Protein AF-A0AAV0CPU1-F1 (afdb_monomer_lite)

Organism: NCBI:txid186058

Radius of gyration: 15.9 Å; chains: 1; bounding box: 24×38×54 Å

Foldseek 3Di:
DDPVLVVVLVVCQVCQQPDAEEEDEQVNPPVPPPPPPVSLVSRAQNARHAYYEYHQQDPVDPSSVVSVVSSVVSHPNHNYYHYHHDDPPPPPPDDDD

Sequence (97 aa):
MDAHFVAEWKWFELHFPVIKTLCFGASTFVYNIDAPINMQERLPIATNLQVIELHTFRFTDVNCVNFVIQLLRKCPKLRELEIFIRKHQSHLHGEAD

Secondary structure (DSSP, 8-state):
--HHHHHHHHHHHHHTTT-SEEEEETHHHHT-TTS-THHHHHPPP-SS--EEEEES--TTSHHHHHHHHHHHHT-TT--EEEEE-------------

pLDDT: mean 75.35, std 15.54, range [43.69, 95.81]

Structure (mmCIF, N/CA/C/O backbone):
data_AF-A0AAV0CPU1-F1
#
_entry.id   AF-A0AAV0CPU1-F1
#
loop_
_atom_site.group_PDB
_atom_site.id
_atom_site.type_symbol
_atom_site.label_atom_id
_atom_site.label_alt_id
_atom_site.label_comp_id
_atom_site.label_asym_id
_atom_site.label_entity_id
_atom_site.label_seq_id
_atom_site.pdbx_PDB_ins_code
_atom_site.Cartn_x
_atom_site.Cartn_y
_atom_site.Cartn_z
_atom_site.occupancy
_atom_site.B_iso_or_equiv
_atom_site.auth_seq_id
_atom_site.auth_comp_id
_atom_site.auth_asym_id
_atom_site.auth_atom_id
_atom_site.pdbx_PDB_model_num
ATOM 1 N N . MET A 1 1 ? 4.471 16.646 -15.557 1.00 57.19 1 MET A N 1
ATOM 2 C CA . MET A 1 1 ? 3.624 15.671 -14.842 1.00 57.19 1 MET A CA 1
ATOM 3 C C . MET A 1 1 ? 2.197 15.886 -15.320 1.00 57.19 1 MET A C 1
ATOM 5 O O . MET A 1 1 ? 1.763 17.031 -15.319 1.00 57.19 1 MET A O 1
ATOM 9 N N . ASP A 1 2 ? 1.540 14.843 -15.827 1.00 69.94 2 ASP A N 1
ATOM 10 C CA . ASP A 1 2 ? 0.177 14.905 -16.379 1.00 69.94 2 ASP A CA 1
ATOM 11 C C . ASP A 1 2 ? -0.824 15.414 -15.319 1.00 69.94 2 ASP A C 1
ATOM 13 O O . ASP A 1 2 ? -0.744 15.026 -14.151 1.00 69.94 2 ASP A O 1
ATOM 17 N N . ALA A 1 3 ? -1.748 16.297 -15.704 1.00 67.69 3 ALA A N 1
ATOM 18 C CA . ALA A 1 3 ? -2.777 16.826 -14.810 1.00 67.69 3 ALA A CA 1
ATOM 19 C C . ALA A 1 3 ? -3.696 15.720 -14.260 1.00 67.69 3 ALA A C 1
ATOM 21 O O . ALA A 1 3 ? -4.121 15.805 -13.105 1.00 67.69 3 ALA A O 1
ATOM 22 N N . HIS A 1 4 ? -3.946 14.670 -15.050 1.00 68.12 4 HIS A N 1
ATOM 23 C CA . HIS A 1 4 ? -4.718 13.501 -14.630 1.00 68.12 4 HIS A CA 1
ATOM 24 C C . HIS A 1 4 ? -4.031 12.779 -13.466 1.00 68.12 4 HIS A C 1
ATOM 26 O O . HIS A 1 4 ? -4.628 12.563 -12.414 1.00 68.12 4 HIS A O 1
ATOM 32 N N . PHE A 1 5 ? -2.727 12.536 -13.605 1.00 69.00 5 PHE A N 1
ATOM 33 C CA . PHE A 1 5 ? -1.914 11.877 -12.586 1.00 69.00 5 PHE A CA 1
ATOM 34 C C . PHE A 1 5 ? -1.879 12.662 -11.266 1.00 69.00 5 PHE A C 1
ATOM 36 O O . PHE A 1 5 ? -1.979 12.089 -10.183 1.00 69.00 5 PHE A O 1
ATOM 43 N N . VAL A 1 6 ? -1.769 13.994 -11.333 1.00 72.88 6 VAL A N 1
ATOM 44 C CA . VAL A 1 6 ? -1.783 14.845 -10.130 1.00 72.88 6 VAL A CA 1
ATOM 45 C C . VAL A 1 6 ? -3.135 14.775 -9.413 1.00 72.88 6 VAL A C 1
ATOM 47 O O . VAL A 1 6 ? -3.170 14.788 -8.180 1.00 72.88 6 VAL A O 1
ATOM 50 N N . ALA A 1 7 ? -4.240 14.713 -10.158 1.00 76.62 7 ALA A N 1
ATOM 51 C CA . ALA A 1 7 ? -5.577 14.592 -9.586 1.00 76.62 7 ALA A CA 1
ATOM 52 C C . ALA A 1 7 ? -5.787 13.222 -8.922 1.00 76.62 7 ALA A C 1
ATOM 54 O O . ALA A 1 7 ? -6.230 13.171 -7.774 1.00 76.62 7 ALA A O 1
ATOM 55 N N . GLU A 1 8 ? -5.397 12.137 -9.595 1.00 77.31 8 GLU A N 1
ATOM 56 C CA . GLU A 1 8 ? -5.453 10.774 -9.051 1.00 77.31 8 GLU A CA 1
ATOM 57 C C . GLU A 1 8 ? -4.608 10.636 -7.783 1.00 77.31 8 GLU A C 1
ATOM 59 O O . GLU A 1 8 ? -5.075 10.090 -6.783 1.00 77.31 8 GLU A O 1
ATOM 64 N N . TRP A 1 9 ? -3.394 11.198 -7.779 1.00 77.06 9 TRP A N 1
ATOM 65 C CA . TRP A 1 9 ? -2.523 11.160 -6.606 1.00 77.06 9 TRP A CA 1
ATOM 66 C C . TRP A 1 9 ? -3.109 11.928 -5.418 1.00 77.06 9 TRP A C 1
ATOM 68 O O . TRP A 1 9 ? -3.117 11.422 -4.299 1.00 77.06 9 TRP A O 1
ATOM 78 N N . LYS A 1 10 ? -3.633 13.140 -5.643 1.00 81.56 10 LYS A N 1
ATOM 79 C CA . LYS A 1 10 ? -4.272 13.933 -4.579 1.00 81.56 10 LYS A CA 1
ATOM 80 C C . LYS A 1 10 ? -5.497 13.232 -4.001 1.00 81.56 10 LYS A C 1
ATOM 82 O O . LYS A 1 10 ? -5.698 13.262 -2.789 1.00 81.56 10 LYS A O 1
ATOM 87 N N . TRP A 1 11 ? -6.308 12.617 -4.860 1.00 84.81 11 TRP A N 1
ATOM 88 C CA . TRP A 1 11 ? -7.442 11.812 -4.424 1.00 84.81 11 TRP A CA 1
ATOM 89 C C . TRP A 1 11 ? -6.963 10.640 -3.563 1.00 84.81 11 TRP A C 1
ATOM 91 O O . TRP A 1 11 ? -7.444 10.449 -2.447 1.00 84.81 11 TRP A O 1
ATOM 101 N N . PHE A 1 12 ? -5.950 9.911 -4.032 1.00 82.62 12 PHE A N 1
ATOM 102 C CA . PHE A 1 12 ? -5.376 8.795 -3.292 1.00 82.62 12 PHE A CA 1
ATOM 103 C C . PHE A 1 12 ? -4.842 9.227 -1.920 1.00 82.62 12 PHE A C 1
ATOM 105 O O . PHE A 1 12 ? -5.222 8.634 -0.916 1.00 82.62 12 PHE A O 1
ATOM 112 N N . GLU A 1 13 ? -4.042 10.292 -1.852 1.00 83.69 13 GLU A N 1
ATOM 113 C CA . GLU A 1 13 ? -3.482 10.836 -0.607 1.00 83.69 13 GLU A CA 1
ATOM 114 C C . GLU A 1 13 ? -4.574 11.192 0.416 1.00 83.69 13 GLU A C 1
ATOM 116 O O . GLU A 1 13 ? -4.452 10.853 1.595 1.00 83.69 13 GLU A O 1
ATOM 121 N N . LEU A 1 14 ? -5.672 11.808 -0.038 1.00 86.62 14 LEU A N 1
ATOM 122 C CA . LEU A 1 14 ? -6.806 12.188 0.809 1.00 86.62 14 LEU A CA 1
ATOM 123 C C . LEU A 1 14 ? -7.543 10.970 1.388 1.00 86.62 14 LEU A C 1
ATOM 125 O O . LEU A 1 14 ? -7.976 10.991 2.541 1.00 86.62 14 LEU A O 1
ATOM 129 N N . HIS A 1 15 ? -7.701 9.912 0.592 1.00 87.88 15 HIS A N 1
ATOM 130 C CA . HIS A 1 15 ? -8.483 8.735 0.970 1.00 87.88 15 HIS A CA 1
ATOM 131 C C . HIS A 1 15 ? -7.648 7.613 1.601 1.00 87.88 15 HIS A C 1
ATOM 133 O O . HIS A 1 15 ? -8.201 6.733 2.264 1.00 87.88 15 HIS A O 1
ATOM 139 N N . PHE A 1 16 ? -6.322 7.661 1.477 1.00 86.88 16 PHE A N 1
ATOM 140 C CA . PHE A 1 16 ? -5.408 6.643 1.992 1.00 86.88 16 PHE A CA 1
ATOM 141 C C . PHE A 1 16 ? -5.605 6.295 3.487 1.00 86.88 16 PHE A C 1
ATOM 143 O O . PHE A 1 16 ? -5.591 5.110 3.820 1.00 86.88 16 PHE A O 1
ATOM 150 N N . PRO A 1 17 ? -5.872 7.250 4.407 1.00 86.56 17 PRO A N 1
ATOM 151 C CA . PRO A 1 17 ? -6.098 6.927 5.821 1.00 86.56 17 PRO A CA 1
ATOM 152 C C . PRO A 1 17 ? -7.376 6.129 6.117 1.00 86.56 17 PRO A C 1
ATOM 154 O O . PRO A 1 17 ? -7.473 5.489 7.169 1.00 86.56 17 PRO A O 1
ATOM 157 N N . VAL A 1 18 ? -8.383 6.205 5.240 1.00 88.81 18 VAL A N 1
ATOM 158 C CA . VAL A 1 18 ? -9.734 5.677 5.504 1.00 88.81 18 VAL A CA 1
ATOM 159 C C . VAL A 1 18 ? -10.049 4.394 4.745 1.00 88.81 18 VAL A C 1
ATOM 161 O O . VAL A 1 18 ? -10.968 3.674 5.132 1.00 88.81 18 VAL A O 1
ATOM 164 N N . ILE A 1 19 ? -9.297 4.077 3.691 1.00 90.88 19 ILE A N 1
ATOM 165 C CA . ILE A 1 19 ? -9.503 2.843 2.933 1.00 90.88 19 ILE A CA 1
ATOM 166 C C . ILE A 1 19 ? -9.088 1.607 3.742 1.00 90.88 19 ILE A C 1
ATOM 168 O O . ILE A 1 19 ? -8.117 1.620 4.498 1.00 90.88 19 ILE A O 1
ATOM 172 N N . LYS A 1 20 ? -9.847 0.520 3.567 1.00 93.94 20 LYS A N 1
ATOM 173 C CA . LYS A 1 20 ? -9.597 -0.778 4.216 1.00 93.94 20 LYS A CA 1
ATOM 174 C C . LYS A 1 20 ? -8.829 -1.746 3.314 1.00 93.94 20 LYS A C 1
ATOM 176 O O . LYS A 1 20 ? -7.986 -2.495 3.802 1.00 93.94 20 LYS A O 1
ATOM 181 N N . THR A 1 21 ? -9.105 -1.686 2.016 1.00 92.81 21 THR A N 1
ATOM 182 C CA . THR A 1 21 ? -8.488 -2.520 0.985 1.00 92.81 21 THR A CA 1
ATOM 183 C C . THR A 1 21 ? -7.941 -1.619 -0.107 1.00 92.81 21 THR A C 1
ATOM 185 O O . THR A 1 21 ? -8.608 -0.665 -0.512 1.00 92.81 21 THR A O 1
ATOM 188 N N . LEU A 1 22 ? -6.732 -1.918 -0.567 1.00 89.44 22 LEU A N 1
ATOM 189 C CA . LEU A 1 22 ? -6.043 -1.163 -1.601 1.00 89.44 22 LEU A CA 1
ATOM 190 C C . LEU A 1 22 ? -5.567 -2.101 -2.700 1.00 89.44 22 LEU A C 1
ATOM 192 O O . LEU A 1 22 ? -4.761 -2.990 -2.450 1.00 89.44 22 LEU A O 1
ATOM 196 N N . CYS A 1 23 ? -6.052 -1.869 -3.913 1.00 89.06 23 CYS A N 1
ATOM 197 C CA . CYS A 1 23 ? -5.701 -2.643 -5.093 1.00 89.06 23 CYS A CA 1
ATOM 198 C C . CYS A 1 23 ? -4.805 -1.802 -6.010 1.00 89.06 23 CYS A C 1
ATOM 200 O O . CYS A 1 23 ? -5.196 -0.713 -6.430 1.00 89.06 23 CYS A O 1
ATOM 202 N N . PHE A 1 24 ? -3.604 -2.295 -6.312 1.00 82.12 24 PHE A N 1
ATOM 203 C CA . PHE A 1 24 ? -2.625 -1.623 -7.164 1.00 82.12 24 PHE A CA 1
ATOM 204 C C . PHE A 1 24 ? -2.289 -2.448 -8.397 1.00 82.12 24 PHE A C 1
ATOM 206 O O . PHE A 1 24 ? -1.932 -3.613 -8.275 1.00 82.12 24 PHE A O 1
ATOM 213 N N . GLY A 1 25 ? -2.322 -1.827 -9.576 1.00 75.75 25 GLY A N 1
ATOM 214 C CA . GLY A 1 25 ? -1.823 -2.412 -10.821 1.00 75.75 25 GLY A CA 1
ATOM 215 C C . GLY A 1 25 ? -0.428 -1.894 -11.182 1.00 75.75 25 GLY A C 1
ATOM 216 O O . GLY A 1 25 ? -0.055 -0.781 -10.819 1.00 75.75 25 GLY A O 1
ATOM 217 N N . ALA A 1 26 ? 0.354 -2.650 -11.959 1.00 64.44 26 ALA A N 1
ATOM 218 C CA . ALA A 1 26 ? 1.649 -2.151 -12.437 1.00 64.44 26 ALA A CA 1
ATOM 219 C C . ALA A 1 26 ? 1.534 -0.946 -13.379 1.00 64.44 26 ALA A C 1
ATOM 221 O O . ALA A 1 26 ? 2.412 -0.085 -13.373 1.00 64.44 26 ALA A O 1
ATOM 222 N N . SER A 1 27 ? 0.447 -0.832 -14.150 1.00 64.81 27 SER A N 1
ATOM 223 C CA . SER A 1 27 ? 0.203 0.328 -15.021 1.00 64.81 27 SER A CA 1
ATOM 224 C C . SER A 1 27 ? 0.140 1.644 -14.247 1.00 64.81 27 SER A C 1
ATOM 226 O O . SER A 1 27 ? 0.429 2.689 -14.815 1.00 64.81 27 SER A O 1
ATOM 228 N N . THR A 1 28 ? -0.170 1.603 -12.950 1.00 62.06 28 THR A N 1
ATOM 229 C CA . THR A 1 28 ? -0.232 2.784 -12.084 1.00 62.06 28 THR A CA 1
ATOM 230 C C . THR A 1 28 ? 1.161 3.359 -11.766 1.00 62.06 28 THR A C 1
ATOM 232 O O . THR A 1 28 ? 1.266 4.534 -11.431 1.00 62.06 28 THR A O 1
ATOM 235 N N . PHE A 1 29 ? 2.237 2.570 -11.922 1.00 56.28 29 PHE A N 1
ATOM 236 C CA . PHE A 1 29 ? 3.625 2.969 -11.611 1.00 56.28 29 PHE A CA 1
ATOM 237 C C . PHE A 1 29 ? 4.526 3.124 -12.838 1.00 56.28 29 PHE A C 1
ATOM 239 O O . PHE A 1 29 ? 5.481 3.899 -12.810 1.00 56.28 29 PHE A O 1
ATOM 246 N N . VAL A 1 30 ? 4.221 2.420 -13.933 1.00 51.84 30 VAL A N 1
ATOM 247 C CA . VAL A 1 30 ? 5.049 2.422 -15.155 1.00 51.84 30 VAL A CA 1
ATOM 248 C C . VAL A 1 30 ? 5.164 3.818 -15.789 1.00 51.84 30 VAL A C 1
ATOM 250 O O . VAL A 1 30 ? 6.137 4.082 -16.488 1.00 51.84 30 VAL A O 1
ATOM 253 N N . TYR A 1 31 ? 4.239 4.740 -15.506 1.00 50.47 31 TYR A N 1
ATOM 254 C CA . TYR A 1 31 ? 4.238 6.077 -16.110 1.00 50.47 31 TYR A CA 1
ATOM 255 C C . TYR A 1 31 ? 5.106 7.131 -15.420 1.00 50.47 31 TYR A C 1
ATOM 257 O O . TYR A 1 31 ? 5.190 8.244 -15.930 1.00 50.47 31 TYR A O 1
ATOM 265 N N . ASN A 1 32 ? 5.770 6.833 -14.301 1.00 53.16 32 ASN A N 1
ATOM 266 C CA . ASN A 1 32 ? 6.654 7.814 -13.673 1.00 53.16 32 ASN A CA 1
ATOM 267 C C . ASN A 1 32 ? 7.739 7.142 -12.820 1.00 53.16 32 ASN A C 1
ATOM 269 O O . ASN A 1 32 ? 7.726 7.205 -11.593 1.00 53.16 32 ASN A O 1
ATOM 273 N N . ILE A 1 33 ? 8.733 6.564 -13.492 1.00 47.41 33 ILE A N 1
ATOM 274 C CA . ILE A 1 33 ? 10.037 6.239 -12.884 1.00 47.41 33 ILE A CA 1
ATOM 275 C C . ILE A 1 33 ? 10.714 7.509 -12.313 1.00 47.41 33 ILE A C 1
ATOM 277 O O . ILE A 1 33 ? 11.513 7.408 -11.387 1.00 47.41 33 ILE A O 1
ATOM 281 N N . ASP A 1 34 ? 10.297 8.693 -12.783 1.00 48.59 34 ASP A N 1
ATOM 282 C CA . ASP A 1 34 ? 10.703 10.012 -12.285 1.00 48.59 34 ASP A CA 1
ATOM 283 C C . ASP A 1 34 ? 9.656 10.695 -11.378 1.00 48.59 34 ASP A C 1
ATOM 285 O O . ASP A 1 34 ? 9.826 11.866 -11.020 1.00 48.59 34 ASP A O 1
ATOM 289 N N . ALA A 1 35 ? 8.558 10.021 -10.985 1.00 53.69 35 ALA A N 1
ATOM 290 C CA . ALA A 1 35 ? 7.710 10.570 -9.922 1.00 53.69 35 ALA A CA 1
ATOM 291 C C . ALA A 1 35 ? 8.598 10.673 -8.688 1.00 53.69 35 ALA A C 1
ATOM 293 O O . ALA A 1 35 ? 9.200 9.674 -8.284 1.00 53.69 35 ALA A O 1
ATOM 294 N N . PRO A 1 36 ? 8.728 11.876 -8.111 1.00 48.91 36 PRO A N 1
ATOM 295 C CA . PRO A 1 36 ? 9.772 12.123 -7.150 1.00 48.91 36 PRO A CA 1
ATOM 296 C C . PRO A 1 36 ? 9.568 11.161 -5.990 1.00 48.91 36 PRO A C 1
ATOM 298 O O . PRO A 1 36 ? 8.449 10.995 -5.504 1.00 48.91 36 PRO A O 1
ATOM 301 N N . ILE A 1 37 ? 10.664 10.558 -5.545 1.00 52.78 37 ILE A N 1
ATOM 302 C CA . ILE A 1 37 ? 10.821 9.793 -4.298 1.00 52.78 37 ILE A CA 1
ATOM 303 C C . ILE A 1 37 ? 9.985 10.412 -3.144 1.00 52.78 37 ILE A C 1
ATOM 305 O O . ILE A 1 37 ? 9.412 9.707 -2.319 1.00 52.78 37 ILE A O 1
ATOM 309 N N . ASN A 1 38 ? 9.788 11.730 -3.187 1.00 55.91 38 ASN A N 1
ATOM 310 C CA . ASN A 1 38 ? 8.939 12.575 -2.348 1.00 55.91 38 ASN A CA 1
ATOM 311 C C . ASN A 1 38 ? 7.441 12.188 -2.288 1.00 55.91 38 ASN A C 1
ATOM 313 O O . ASN A 1 38 ? 6.771 12.516 -1.313 1.00 55.91 38 ASN A O 1
ATOM 317 N N . MET A 1 39 ? 6.860 11.538 -3.302 1.00 61.69 39 MET A N 1
ATOM 318 C CA . MET A 1 39 ? 5.451 11.112 -3.260 1.00 61.69 39 MET A CA 1
ATOM 319 C C . MET A 1 39 ? 5.242 9.997 -2.231 1.00 61.69 39 MET A C 1
ATOM 321 O O . MET A 1 39 ? 4.248 9.996 -1.514 1.00 61.69 39 MET A O 1
ATOM 325 N N . GLN A 1 40 ? 6.222 9.108 -2.067 1.00 63.41 40 GLN A N 1
ATOM 326 C CA . GLN A 1 40 ? 6.174 8.052 -1.050 1.00 63.41 40 GLN A CA 1
ATOM 327 C C . GLN A 1 40 ? 6.216 8.636 0.368 1.00 63.41 40 GLN A C 1
ATOM 329 O O . GLN A 1 40 ? 5.526 8.157 1.268 1.00 63.41 40 GLN A O 1
ATOM 334 N N . GLU A 1 41 ? 6.984 9.710 0.560 1.00 67.06 41 GLU A N 1
ATOM 335 C CA . GLU A 1 41 ? 7.065 10.417 1.842 1.00 67.06 41 GLU A CA 1
ATOM 336 C C . GLU A 1 41 ? 5.750 11.109 2.213 1.00 67.06 41 GLU A C 1
ATOM 338 O O . GLU A 1 41 ? 5.399 11.158 3.396 1.00 67.06 41 GLU A O 1
ATOM 343 N N . ARG A 1 42 ? 5.001 11.578 1.205 1.00 72.38 42 ARG A N 1
ATOM 344 C CA . ARG A 1 42 ? 3.714 12.268 1.369 1.00 72.38 42 ARG A CA 1
ATOM 345 C C . ARG A 1 42 ? 2.577 11.377 1.841 1.00 72.38 42 ARG A C 1
ATOM 347 O O . ARG A 1 42 ? 1.593 11.901 2.351 1.00 72.38 42 ARG A O 1
ATOM 354 N N . LEU A 1 43 ? 2.692 10.055 1.711 1.00 77.56 43 LEU A N 1
ATOM 355 C CA . LEU A 1 43 ? 1.610 9.183 2.151 1.00 77.56 43 LEU A CA 1
ATOM 356 C C . LEU A 1 43 ? 1.411 9.288 3.673 1.00 77.56 43 LEU A C 1
ATOM 358 O O . LEU A 1 43 ? 2.369 9.077 4.438 1.00 77.56 43 LEU A O 1
ATOM 362 N N . PRO A 1 44 ? 0.183 9.598 4.135 1.00 83.81 44 PRO A N 1
ATOM 363 C CA . PRO A 1 44 ? -0.137 9.572 5.554 1.00 83.81 44 PRO A CA 1
ATOM 364 C C . PRO A 1 44 ? -0.095 8.133 6.085 1.00 83.81 44 PRO A C 1
ATOM 366 O O . PRO A 1 44 ? 0.018 7.171 5.332 1.00 83.81 44 PRO A O 1
ATOM 369 N N . ILE A 1 45 ? -0.172 7.959 7.404 1.00 87.88 45 ILE A N 1
ATOM 370 C CA . ILE A 1 45 ? -0.272 6.618 7.995 1.00 87.88 45 ILE A CA 1
ATOM 371 C C . ILE A 1 45 ? -1.688 6.078 7.752 1.00 87.88 45 ILE A C 1
ATOM 373 O O . ILE A 1 45 ? -2.669 6.675 8.200 1.00 87.88 45 ILE A O 1
ATOM 377 N N . ALA A 1 46 ? -1.800 4.927 7.092 1.00 89.06 46 ALA A N 1
ATOM 378 C CA . ALA A 1 46 ? -3.064 4.244 6.853 1.00 89.06 46 ALA A CA 1
ATOM 379 C C . ALA A 1 46 ? -3.433 3.357 8.048 1.00 89.06 46 ALA A C 1
ATOM 381 O O . ALA A 1 46 ? -3.113 2.170 8.118 1.00 89.06 46 ALA A O 1
ATOM 382 N N . THR A 1 47 ? -4.114 3.946 9.030 1.00 87.38 47 THR A N 1
ATOM 383 C CA . THR A 1 47 ? -4.483 3.267 10.285 1.00 87.38 47 THR A CA 1
ATOM 384 C C . THR A 1 47 ? -5.649 2.287 10.146 1.00 87.38 47 THR A C 1
ATOM 386 O O . THR A 1 47 ? -5.906 1.526 11.086 1.00 87.38 47 THR A O 1
ATOM 389 N N . ASN A 1 48 ? -6.347 2.299 9.007 1.00 90.75 48 ASN A N 1
ATOM 390 C CA . ASN A 1 48 ? -7.496 1.440 8.714 1.00 90.75 48 ASN A CA 1
ATOM 391 C C . ASN A 1 48 ? -7.231 0.402 7.620 1.00 90.75 48 ASN A C 1
ATOM 393 O O . ASN A 1 48 ? -8.029 -0.527 7.479 1.00 90.75 48 ASN A O 1
ATOM 397 N N . LEU A 1 49 ? -6.122 0.528 6.888 1.00 93.75 49 LEU A N 1
ATOM 398 C CA . LEU A 1 49 ? -5.791 -0.384 5.803 1.00 93.75 49 LEU A CA 1
ATOM 399 C C . LEU A 1 49 ? -5.403 -1.759 6.358 1.00 93.75 49 LEU A C 1
ATOM 401 O O . LEU A 1 49 ? -4.546 -1.869 7.236 1.00 93.75 49 LEU A O 1
ATOM 405 N N . GLN A 1 50 ? -6.062 -2.794 5.842 1.00 94.94 50 GLN A N 1
ATOM 406 C CA . GLN A 1 50 ? -5.927 -4.187 6.273 1.00 94.94 50 GLN A CA 1
ATOM 407 C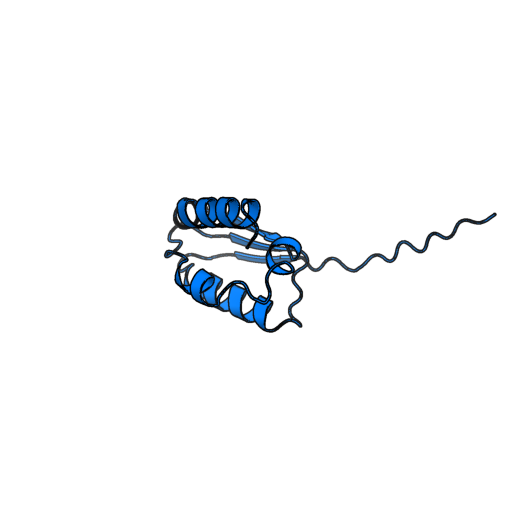 C . GLN A 1 50 ? -5.487 -5.108 5.138 1.00 94.94 50 GLN A C 1
ATOM 409 O O . GLN A 1 50 ? -4.807 -6.091 5.421 1.00 94.94 50 GLN A O 1
ATOM 414 N N . VAL A 1 51 ? -5.829 -4.784 3.889 1.00 94.75 51 VAL A N 1
ATOM 415 C CA . VAL A 1 51 ? -5.523 -5.620 2.723 1.00 94.75 51 VAL A CA 1
ATOM 416 C C . VAL A 1 51 ? -4.852 -4.778 1.640 1.00 94.75 51 VAL A C 1
ATOM 418 O O . VAL A 1 51 ? -5.353 -3.706 1.287 1.00 94.75 51 VAL A O 1
ATOM 421 N N . ILE A 1 52 ? -3.732 -5.264 1.107 1.00 92.62 52 ILE A N 1
ATOM 422 C CA . ILE A 1 52 ? -3.094 -4.727 -0.100 1.00 92.62 52 ILE A CA 1
ATOM 423 C C . ILE A 1 52 ? -3.051 -5.830 -1.150 1.00 92.62 52 ILE A C 1
ATOM 425 O O . ILE A 1 52 ? -2.521 -6.905 -0.892 1.00 92.62 52 ILE A O 1
ATOM 429 N N . GLU A 1 53 ? -3.532 -5.529 -2.348 1.00 92.62 53 GLU A N 1
ATOM 430 C CA . GLU A 1 53 ? -3.440 -6.401 -3.512 1.00 92.62 53 GLU A CA 1
ATOM 431 C C . GLU A 1 53 ? -2.525 -5.774 -4.565 1.00 92.62 53 GLU A C 1
ATOM 433 O O . GLU A 1 53 ? -2.756 -4.655 -5.029 1.00 92.62 53 GLU A O 1
ATOM 438 N N . LEU A 1 54 ? -1.489 -6.504 -4.967 1.00 88.56 54 LEU A N 1
ATOM 439 C CA . LEU A 1 54 ? -0.518 -6.083 -5.970 1.00 88.56 54 LEU A CA 1
ATOM 440 C C . LEU A 1 54 ? -0.728 -6.891 -7.250 1.00 88.56 54 LEU A C 1
ATOM 442 O O . LEU A 1 54 ? -0.327 -8.048 -7.350 1.00 88.56 54 LEU A O 1
ATOM 446 N N . HIS A 1 55 ? -1.336 -6.270 -8.251 1.00 86.38 55 HIS A N 1
ATOM 447 C CA . HIS A 1 55 ? -1.614 -6.842 -9.562 1.00 86.38 55 HIS A CA 1
ATOM 448 C C . HIS A 1 55 ? -0.538 -6.452 -10.568 1.00 86.38 55 HIS A C 1
ATOM 450 O O . HIS A 1 55 ? -0.131 -5.296 -10.651 1.00 86.38 55 HIS A O 1
ATOM 456 N N . THR A 1 56 ? -0.083 -7.437 -11.348 1.00 80.94 56 THR A N 1
ATOM 457 C CA . THR A 1 56 ? 0.871 -7.270 -12.465 1.00 80.94 56 THR A CA 1
ATOM 458 C C . THR A 1 56 ? 2.216 -6.634 -12.095 1.00 80.94 56 THR A C 1
ATOM 460 O O . THR A 1 56 ? 2.981 -6.256 -12.981 1.00 80.94 56 THR A O 1
ATOM 463 N N . PHE A 1 57 ? 2.536 -6.557 -10.800 1.00 75.75 57 PHE A N 1
ATOM 464 C CA . PHE A 1 57 ? 3.699 -5.851 -10.268 1.00 75.75 57 PHE A CA 1
ATOM 465 C C . PHE A 1 57 ? 5.028 -6.471 -10.727 1.00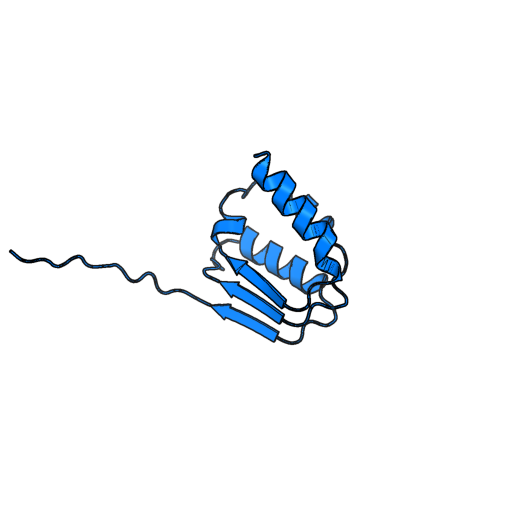 75.75 57 PHE A C 1
ATOM 467 O O . PHE A 1 57 ? 5.267 -7.669 -10.560 1.00 75.75 57 PHE A O 1
ATOM 474 N N . ARG A 1 58 ? 5.924 -5.649 -11.291 1.00 76.25 58 ARG A N 1
ATOM 475 C CA . ARG A 1 58 ? 7.260 -6.083 -11.730 1.00 76.25 58 ARG A CA 1
ATOM 476 C C . ARG A 1 58 ? 8.250 -5.980 -10.572 1.00 76.25 58 ARG A C 1
ATOM 478 O O . ARG A 1 58 ? 8.927 -4.972 -10.425 1.00 76.25 58 ARG A O 1
ATOM 485 N N . PHE A 1 59 ? 8.378 -7.034 -9.769 1.00 74.44 59 PHE A N 1
ATOM 486 C CA . PHE A 1 59 ? 9.339 -7.068 -8.649 1.00 74.44 59 PHE A CA 1
ATOM 487 C C . PHE A 1 59 ? 10.818 -7.071 -9.075 1.00 74.44 59 PHE A C 1
ATOM 489 O O . PHE A 1 59 ? 11.698 -6.949 -8.232 1.00 74.44 59 PHE A O 1
ATOM 496 N N . THR A 1 60 ? 11.108 -7.179 -10.373 1.00 80.12 60 THR A N 1
ATOM 497 C CA . THR A 1 60 ? 12.453 -6.955 -10.926 1.00 80.12 60 THR A CA 1
ATOM 498 C C . THR A 1 60 ? 12.818 -5.469 -11.019 1.00 80.12 60 THR A C 1
ATOM 500 O O . THR A 1 60 ? 13.980 -5.145 -11.242 1.00 80.12 60 THR A O 1
ATOM 503 N N . ASP A 1 61 ? 11.844 -4.564 -10.890 1.00 77.56 61 ASP A N 1
ATOM 504 C CA . ASP A 1 61 ? 12.044 -3.116 -10.913 1.00 77.56 61 ASP A CA 1
ATOM 505 C C . ASP A 1 61 ? 12.246 -2.586 -9.483 1.00 77.56 61 ASP A C 1
ATOM 507 O O . ASP A 1 61 ? 11.351 -2.656 -8.636 1.00 77.56 61 ASP A O 1
ATOM 511 N N . VAL A 1 62 ? 13.433 -2.035 -9.217 1.00 79.75 62 VAL A N 1
ATOM 512 C CA . VAL A 1 62 ? 13.831 -1.519 -7.896 1.00 79.75 62 VAL A CA 1
ATOM 513 C C . VAL A 1 62 ? 12.898 -0.409 -7.409 1.00 79.75 62 VAL A C 1
ATOM 515 O O . VAL A 1 62 ? 12.613 -0.333 -6.213 1.00 79.75 62 VAL A O 1
ATOM 518 N N . ASN A 1 63 ? 12.373 0.426 -8.306 1.00 76.75 63 ASN A N 1
ATOM 519 C CA . ASN A 1 63 ? 11.476 1.517 -7.924 1.00 76.75 63 ASN A CA 1
ATOM 520 C C . ASN A 1 63 ? 10.121 0.980 -7.467 1.00 76.75 63 ASN A C 1
ATOM 522 O O . ASN A 1 63 ? 9.584 1.431 -6.453 1.00 76.75 63 ASN A O 1
ATOM 526 N N . CYS A 1 64 ? 9.614 -0.035 -8.170 1.00 75.44 64 CYS A N 1
ATOM 527 C CA . CYS A 1 64 ? 8.407 -0.755 -7.780 1.00 75.44 64 CYS A CA 1
ATOM 528 C C . CYS A 1 64 ? 8.586 -1.375 -6.383 1.00 75.44 64 CYS A C 1
ATOM 530 O O . CYS A 1 64 ? 7.755 -1.172 -5.495 1.00 75.44 64 CYS A O 1
ATOM 532 N N . VAL A 1 65 ? 9.699 -2.075 -6.152 1.00 80.12 65 VAL A N 1
ATOM 533 C CA . VAL A 1 65 ? 9.995 -2.702 -4.853 1.00 80.12 65 VAL A CA 1
ATOM 534 C C . VAL A 1 65 ? 10.103 -1.663 -3.732 1.00 80.12 65 VAL A C 1
ATOM 536 O O . VAL A 1 65 ? 9.481 -1.831 -2.683 1.00 80.12 65 VAL A O 1
ATOM 539 N N . ASN A 1 66 ? 10.833 -0.567 -3.951 1.00 80.25 66 ASN A N 1
ATOM 540 C CA . ASN A 1 66 ? 10.994 0.494 -2.954 1.00 80.25 66 ASN A CA 1
ATOM 541 C C . ASN A 1 66 ? 9.661 1.149 -2.581 1.00 80.25 66 ASN A C 1
ATOM 543 O O . ASN A 1 66 ? 9.399 1.351 -1.394 1.00 80.25 66 ASN A O 1
ATOM 547 N N . PHE A 1 67 ? 8.800 1.416 -3.567 1.00 78.81 67 PHE A N 1
ATOM 548 C CA . PHE A 1 67 ? 7.462 1.942 -3.313 1.00 78.81 67 PHE A CA 1
ATOM 549 C C . PHE A 1 67 ? 6.658 1.009 -2.405 1.00 78.81 67 PHE A C 1
ATOM 551 O O . PHE A 1 67 ? 6.107 1.456 -1.399 1.00 78.81 67 PHE A O 1
ATOM 558 N N . VAL A 1 68 ? 6.624 -0.290 -2.725 1.00 82.19 68 VAL A N 1
ATOM 559 C CA . VAL A 1 68 ? 5.897 -1.281 -1.919 1.00 82.19 68 VAL A CA 1
ATOM 560 C C . VAL A 1 68 ? 6.445 -1.309 -0.496 1.00 82.19 68 VAL A C 1
ATOM 562 O O . VAL A 1 68 ? 5.669 -1.262 0.452 1.00 82.19 68 VAL A O 1
ATOM 565 N N . ILE A 1 69 ? 7.767 -1.295 -0.314 1.00 86.06 69 ILE A N 1
ATOM 566 C CA . ILE A 1 69 ? 8.376 -1.256 1.022 1.00 86.06 69 ILE A CA 1
ATOM 567 C C . ILE A 1 69 ? 7.929 -0.012 1.806 1.00 86.06 69 ILE A C 1
ATOM 569 O O . ILE A 1 69 ? 7.576 -0.125 2.982 1.00 86.06 69 ILE A O 1
ATOM 573 N N . GLN A 1 70 ? 7.919 1.171 1.185 1.00 82.88 70 GLN A N 1
ATOM 574 C CA . GLN A 1 70 ? 7.477 2.399 1.856 1.00 82.88 70 GLN A CA 1
ATOM 575 C C . GLN A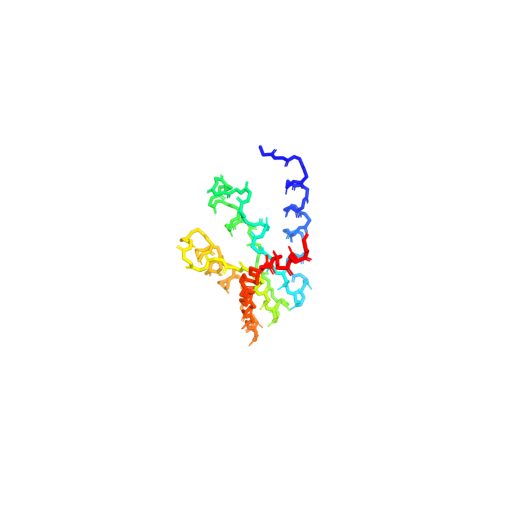 1 70 ? 5.981 2.382 2.171 1.00 82.88 70 GLN A C 1
ATOM 577 O O . GLN A 1 70 ? 5.581 2.774 3.266 1.00 82.88 70 GLN A O 1
ATOM 582 N N . LEU A 1 71 ? 5.161 1.868 1.257 1.00 83.88 71 LEU A N 1
ATOM 583 C CA . LEU A 1 71 ? 3.732 1.681 1.474 1.00 83.88 71 LEU A CA 1
ATOM 584 C C . LEU A 1 71 ? 3.480 0.786 2.693 1.00 83.88 71 LEU A C 1
ATOM 586 O O . LEU A 1 71 ? 2.736 1.169 3.594 1.00 83.88 71 LEU A O 1
ATOM 590 N N . LEU A 1 72 ? 4.149 -0.368 2.765 1.00 88.25 72 LEU A N 1
ATOM 591 C CA . LEU A 1 72 ? 4.015 -1.307 3.880 1.00 88.25 72 LEU A CA 1
ATOM 592 C C . LEU A 1 72 ? 4.381 -0.652 5.222 1.00 88.25 72 LEU A C 1
ATOM 594 O O . LEU A 1 72 ? 3.672 -0.837 6.209 1.00 88.25 72 LEU A O 1
ATOM 598 N N . ARG A 1 73 ? 5.419 0.195 5.257 1.00 89.19 73 ARG A N 1
ATOM 599 C CA . ARG A 1 73 ? 5.803 0.957 6.463 1.00 89.19 73 ARG A CA 1
ATOM 600 C C . ARG A 1 73 ? 4.727 1.934 6.941 1.00 89.19 73 ARG A C 1
ATOM 602 O O . ARG A 1 73 ? 4.687 2.256 8.126 1.00 89.19 73 ARG A O 1
ATOM 609 N N . LYS A 1 74 ? 3.856 2.410 6.049 1.00 88.19 74 LYS A N 1
ATOM 610 C CA . LYS A 1 74 ? 2.760 3.341 6.367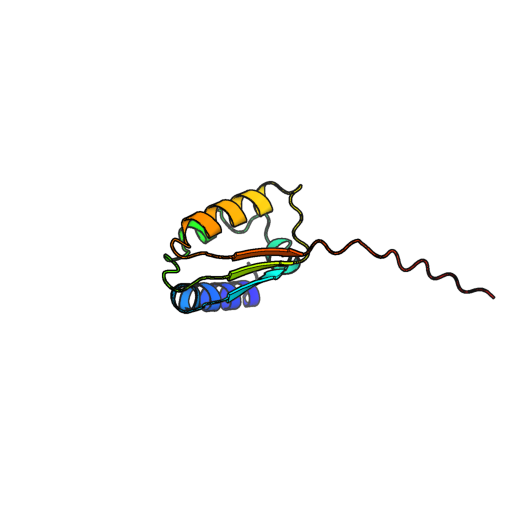 1.00 88.19 74 LYS A CA 1
ATOM 611 C C . LYS A 1 74 ? 1.470 2.634 6.793 1.00 88.19 74 LYS A C 1
ATOM 613 O O . LYS A 1 74 ? 0.521 3.318 7.167 1.00 88.19 74 LYS A O 1
ATOM 618 N N . CYS A 1 75 ? 1.429 1.301 6.778 1.00 91.31 75 CYS A N 1
ATOM 619 C CA . CYS A 1 75 ? 0.218 0.509 7.008 1.00 91.31 75 CYS A CA 1
ATOM 620 C C . CYS A 1 75 ? 0.354 -0.384 8.258 1.00 91.31 75 CYS A C 1
ATOM 622 O O . CYS A 1 75 ? 0.458 -1.604 8.143 1.00 91.31 75 CYS A O 1
ATOM 624 N N . PRO A 1 76 ? 0.340 0.183 9.480 1.00 90.94 76 PRO A N 1
ATOM 625 C CA . PRO A 1 76 ? 0.637 -0.559 10.711 1.00 90.94 76 PRO A CA 1
ATOM 626 C C . PRO A 1 76 ? -0.396 -1.637 11.078 1.00 90.94 76 PRO A C 1
ATOM 628 O O . PRO A 1 76 ? -0.120 -2.470 11.936 1.00 90.94 76 PRO A O 1
ATOM 631 N N . LYS A 1 77 ? -1.593 -1.618 10.475 1.00 93.81 77 LYS A N 1
ATOM 632 C CA . LYS A 1 77 ? -2.649 -2.623 10.694 1.00 93.81 77 LYS A CA 1
ATOM 633 C C . LYS A 1 77 ? -2.856 -3.554 9.501 1.00 93.81 77 LYS A C 1
ATOM 635 O O . LYS A 1 77 ? -3.881 -4.238 9.454 1.00 93.81 77 LYS A O 1
ATOM 640 N N . LEU A 1 78 ? -1.911 -3.583 8.562 1.00 94.44 78 LEU A N 1
ATOM 641 C CA . LEU A 1 78 ? -1.966 -4.503 7.437 1.00 94.44 78 LEU A CA 1
ATOM 642 C C . LEU A 1 78 ? -2.005 -5.947 7.949 1.00 94.44 78 LEU A C 1
ATOM 644 O O . LEU A 1 78 ? -1.208 -6.335 8.801 1.00 94.44 78 LEU A O 1
ATOM 648 N N . ARG A 1 79 ? -2.954 -6.725 7.435 1.00 95.00 79 ARG A N 1
ATOM 649 C CA . ARG A 1 79 ? -3.156 -8.137 7.779 1.00 95.00 79 ARG A CA 1
ATOM 650 C C . ARG A 1 79 ? -2.847 -9.046 6.605 1.00 95.00 79 ARG A C 1
ATOM 652 O O . ARG A 1 79 ? -2.315 -10.130 6.805 1.00 95.00 79 ARG A O 1
ATOM 659 N N . GLU A 1 80 ? -3.172 -8.589 5.403 1.00 95.81 80 GLU A N 1
ATOM 660 C CA . GLU A 1 80 ? -3.107 -9.387 4.187 1.00 95.81 80 GLU A CA 1
ATOM 661 C C . GLU A 1 80 ? -2.372 -8.601 3.098 1.00 95.81 80 GLU A C 1
ATOM 663 O O . GLU A 1 80 ? -2.653 -7.426 2.845 1.00 95.81 80 GLU A O 1
ATOM 668 N N . LEU A 1 81 ? -1.399 -9.262 2.473 1.00 93.44 81 LEU A N 1
ATOM 669 C CA . LEU A 1 81 ? -0.694 -8.783 1.292 1.00 93.44 81 LEU A CA 1
ATOM 670 C C . LEU A 1 81 ? -0.821 -9.858 0.217 1.00 93.44 81 LEU A C 1
ATOM 672 O O . LEU A 1 81 ? -0.242 -10.937 0.343 1.00 93.44 81 LEU A O 1
ATOM 676 N N . GLU A 1 82 ? -1.560 -9.550 -0.836 1.00 92.94 82 GLU A N 1
ATOM 677 C CA . GLU A 1 82 ? -1.801 -10.451 -1.953 1.00 92.94 82 GLU A CA 1
ATOM 678 C C . GLU A 1 82 ? -1.011 -9.997 -3.175 1.00 92.94 82 GLU A C 1
ATOM 680 O O . GLU A 1 82 ? -0.952 -8.810 -3.499 1.00 92.94 82 GLU A O 1
ATOM 685 N N . ILE A 1 83 ? -0.384 -10.947 -3.864 1.00 89.19 83 ILE A N 1
ATOM 686 C CA . ILE A 1 83 ? 0.442 -10.670 -5.037 1.00 89.19 83 ILE A CA 1
ATOM 687 C C . ILE A 1 83 ? -0.083 -11.491 -6.210 1.00 89.19 83 ILE A C 1
ATOM 689 O O . ILE A 1 83 ? 0.075 -12.711 -6.269 1.00 89.19 83 ILE A O 1
ATOM 693 N N . PHE A 1 84 ? -0.670 -10.796 -7.178 1.00 87.12 84 PHE A N 1
ATOM 694 C CA . PHE A 1 84 ? -1.242 -11.368 -8.384 1.00 87.12 84 PHE A CA 1
ATOM 695 C C . PHE A 1 84 ? -0.284 -11.197 -9.558 1.00 87.12 84 PHE A C 1
ATOM 697 O O . PHE A 1 84 ? -0.234 -10.168 -10.242 1.00 87.12 84 PHE A O 1
ATOM 704 N N . ILE A 1 85 ? 0.473 -12.258 -9.824 1.00 78.56 85 ILE A N 1
ATOM 705 C CA . ILE A 1 85 ? 1.347 -12.342 -10.990 1.00 78.56 85 ILE A CA 1
ATOM 706 C C . ILE A 1 85 ? 0.500 -12.808 -12.174 1.00 78.56 85 ILE A C 1
ATOM 708 O O . ILE A 1 85 ? 0.148 -13.984 -12.275 1.00 78.56 85 ILE A O 1
ATOM 712 N N . ARG A 1 86 ? 0.184 -11.906 -13.111 1.00 68.75 86 ARG A N 1
ATOM 713 C CA . ARG A 1 86 ? -0.340 -12.353 -14.407 1.00 68.75 86 ARG A CA 1
ATOM 714 C C . ARG A 1 86 ? 0.818 -12.931 -15.209 1.00 68.75 86 ARG A C 1
ATOM 716 O O . ARG A 1 86 ? 1.758 -12.216 -15.547 1.00 68.75 86 ARG A O 1
ATOM 723 N N . LYS A 1 87 ? 0.743 -14.225 -15.529 1.00 58.31 87 LYS A N 1
ATOM 724 C CA . LYS A 1 87 ? 1.556 -14.788 -16.609 1.00 58.31 87 LYS A CA 1
ATOM 725 C C . LYS A 1 87 ? 1.160 -14.046 -1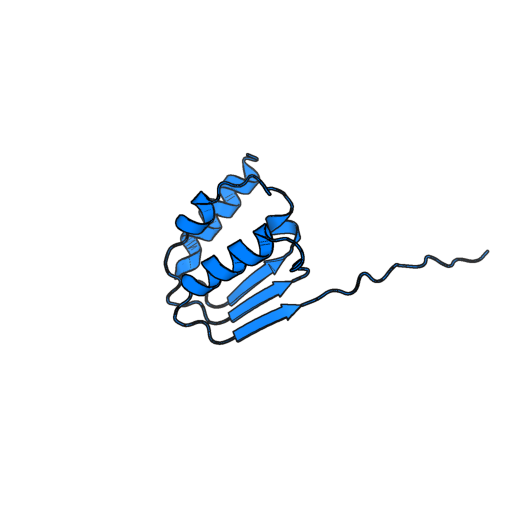7.880 1.00 58.31 87 LYS A C 1
ATOM 727 O O . LYS A 1 87 ? -0.031 -13.921 -18.158 1.00 58.31 87 LYS A O 1
ATOM 732 N N . HIS A 1 88 ? 2.140 -13.543 -18.623 1.00 53.03 88 HIS A N 1
ATOM 733 C CA . HIS A 1 88 ? 1.906 -13.078 -19.982 1.00 53.03 88 HIS A CA 1
ATOM 734 C C . HIS A 1 88 ? 1.381 -14.298 -20.751 1.00 53.03 88 HIS A C 1
ATOM 736 O O . HIS A 1 88 ? 2.153 -15.183 -21.111 1.00 53.03 88 HIS A O 1
ATOM 742 N N . GLN A 1 89 ? 0.064 -14.424 -20.912 1.00 49.62 89 GLN A N 1
ATOM 743 C CA . GLN A 1 89 ? -0.466 -15.316 -21.927 1.00 49.62 89 GLN A CA 1
ATOM 744 C C . GLN A 1 89 ? -0.108 -14.636 -23.239 1.00 49.62 89 GLN A C 1
ATOM 746 O O . GLN A 1 89 ? -0.724 -13.649 -23.639 1.00 49.62 89 GLN A O 1
ATOM 751 N N . SER A 1 90 ? 0.973 -15.096 -23.862 1.00 51.81 90 SER A N 1
ATOM 752 C CA . SER A 1 90 ? 1.163 -14.907 -25.288 1.00 51.81 90 SER A CA 1
ATOM 753 C C . SER A 1 90 ? -0.090 -15.496 -25.920 1.00 51.81 90 SER A C 1
ATOM 755 O O . SER A 1 90 ? -0.255 -16.715 -25.938 1.00 51.81 90 SER A O 1
ATOM 757 N N . HIS A 1 91 ? -1.009 -14.651 -26.377 1.00 47.66 91 HIS A N 1
ATOM 758 C CA . HIS A 1 91 ? -1.952 -15.081 -27.392 1.00 47.66 91 HIS A CA 1
ATOM 759 C C . HIS A 1 91 ? -1.091 -15.415 -28.612 1.00 47.66 91 HIS A C 1
ATOM 761 O O . HIS A 1 91 ? -0.765 -14.547 -29.416 1.00 47.66 91 HIS A O 1
ATOM 767 N N . LEU A 1 92 ? -0.634 -16.668 -28.694 1.00 47.09 92 LEU A N 1
ATOM 768 C CA . LEU A 1 92 ? -0.285 -17.272 -29.964 1.00 47.09 92 LEU A CA 1
ATOM 769 C C . LEU A 1 92 ? -1.598 -17.292 -30.733 1.00 47.09 92 LEU A C 1
ATOM 771 O O . LEU A 1 92 ? -2.437 -18.168 -30.535 1.00 47.09 92 LEU A O 1
ATOM 775 N N . HIS A 1 93 ? -1.805 -16.250 -31.528 1.00 43.69 93 HIS A N 1
ATOM 776 C CA . HIS A 1 93 ? -2.786 -16.253 -32.589 1.00 43.69 93 HIS A CA 1
ATOM 777 C C . HIS A 1 93 ? -2.287 -17.274 -33.614 1.00 43.69 93 HIS A C 1
ATOM 779 O O . HIS A 1 93 ? -1.495 -16.967 -34.499 1.00 43.69 93 HIS A O 1
ATOM 785 N N . GLY A 1 94 ? -2.630 -18.534 -33.361 1.00 53.28 94 GLY A N 1
AT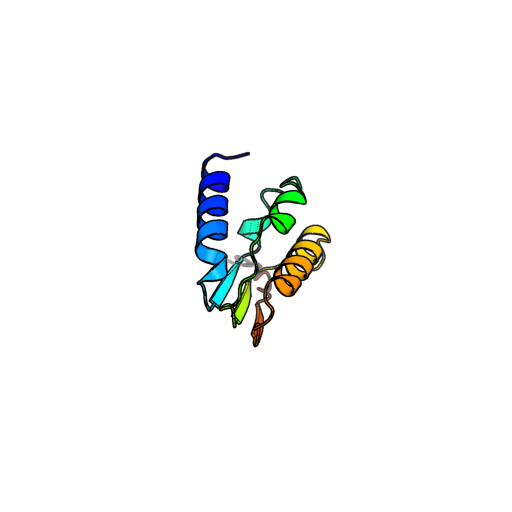OM 786 C CA . GLY A 1 94 ? -2.661 -19.574 -34.365 1.00 53.28 94 GLY A CA 1
ATOM 787 C C . GLY A 1 94 ? -4.056 -19.578 -34.969 1.00 53.28 94 GLY A C 1
ATOM 788 O O . GLY A 1 94 ? -4.959 -20.178 -34.402 1.00 53.28 94 GLY A O 1
ATOM 789 N N . GLU A 1 95 ? -4.195 -18.894 -36.092 1.00 50.62 95 GLU A N 1
ATOM 790 C CA . GLU A 1 95 ? -5.150 -19.174 -37.170 1.00 50.62 95 GLU A CA 1
ATOM 791 C C . GLU A 1 95 ? -4.230 -19.191 -38.416 1.00 50.62 95 GLU A C 1
ATOM 793 O O . GLU A 1 95 ? -3.508 -18.218 -38.628 1.00 50.62 95 GLU A O 1
ATOM 798 N N . ALA A 1 96 ? -3.956 -20.291 -39.138 1.00 46.47 96 ALA A N 1
ATOM 799 C CA . ALA A 1 96 ? -4.865 -21.282 -39.731 1.00 46.47 96 ALA A CA 1
ATOM 800 C C . ALA A 1 96 ? -6.088 -20.543 -40.296 1.00 46.47 96 ALA A C 1
ATOM 802 O O . ALA A 1 96 ? -6.964 -20.178 -39.525 1.00 46.47 96 ALA A O 1
ATOM 803 N N . ASP A 1 97 ? -6.119 -20.120 -41.560 1.00 44.81 97 ASP A N 1
ATOM 804 C CA . ASP A 1 97 ? -5.845 -20.869 -42.798 1.00 44.81 97 ASP A CA 1
ATOM 805 C C . ASP A 1 97 ? -5.192 -20.023 -43.912 1.00 44.81 97 ASP A C 1
ATOM 807 O O . ASP A 1 97 ? -5.485 -18.807 -44.000 1.00 44.81 97 ASP A O 1
#